Protein AF-A0A7C1Q0C9-F1 (afdb_monomer)

Radius of gyration: 14.55 Å; Cα contacts (8 Å, |Δi|>4): 118; chains: 1; bounding box: 31×20×50 Å

Solvent-accessible surface area (backbone atoms only — not comparable to full-atom values): 6198 Å² total; per-residue (Å²): 120,44,74,56,59,51,88,40,61,59,34,58,67,75,54,81,27,84,92,30,66,67,85,43,41,59,70,65,79,71,64,80,93,56,82,70,55,69,76,67,56,54,75,66,78,58,39,45,29,27,39,72,55,96,90,36,81,77,45,81,46,75,83,33,39,48,72,61,34,64,71,47,95,63,99,27,64,65,51,48,46,52,52,50,14,55,53,50,39,60,39,68,38,93,85,22,65,64,73,76,113

Secondary stru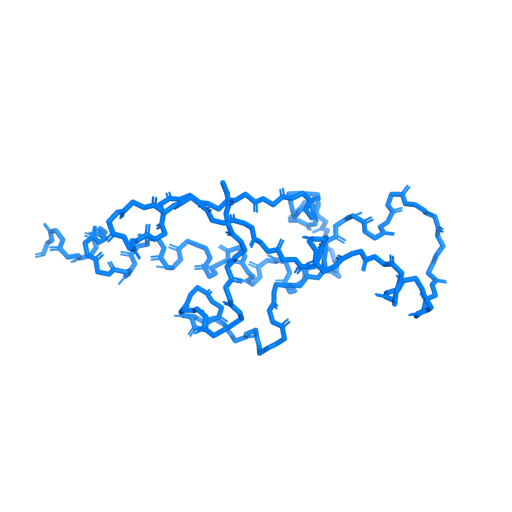cture (DSSP, 8-state):
-EEPPTTSGGGTSSS--TT-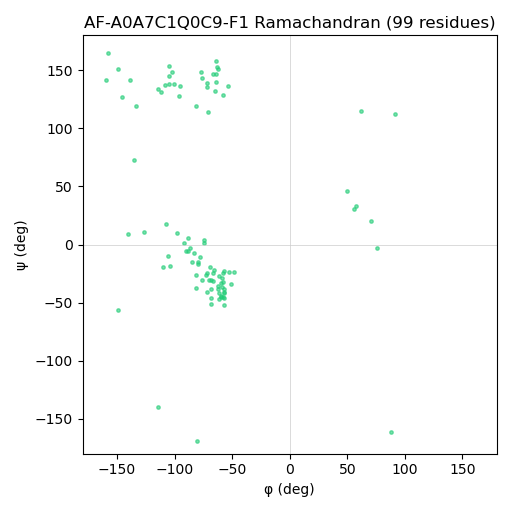SPP-GGGTTT----HHHHTTS-TTTTS-EEEEETTEEEEEE--S-HHHHHT-SSS-HHHHHHHHHHHHHHHHSTTSSGGG-

Structure (mmCIF, N/CA/C/O backbone):
data_AF-A0A7C1Q0C9-F1
#
_entry.id   AF-A0A7C1Q0C9-F1
#
loop_
_atom_site.group_PDB
_atom_site.id
_atom_site.type_symbol
_atom_site.label_atom_id
_atom_site.label_alt_id
_atom_site.label_comp_id
_atom_site.label_asym_id
_atom_site.label_entity_id
_atom_site.label_seq_id
_atom_site.pdbx_PDB_ins_code
_atom_site.Cartn_x
_atom_site.Cartn_y
_atom_site.Cartn_z
_atom_site.occupancy
_atom_site.B_iso_or_equiv
_atom_site.auth_seq_id
_atom_site.auth_comp_id
_atom_site.auth_asym_id
_atom_site.auth_atom_id
_atom_site.pdbx_PDB_model_num
ATOM 1 N N . PHE A 1 1 ? -11.784 -11.231 2.042 1.00 84.25 1 PHE A N 1
ATOM 2 C CA . PHE A 1 1 ? -10.947 -10.097 1.616 1.00 84.25 1 PHE A CA 1
ATOM 3 C C . PHE A 1 1 ? -11.853 -8.988 1.105 1.00 84.25 1 PHE A C 1
ATOM 5 O O . PHE A 1 1 ? -12.880 -9.305 0.511 1.00 84.25 1 PHE A O 1
ATOM 12 N N . ALA A 1 2 ? -11.542 -7.725 1.401 1.00 91.62 2 ALA A N 1
ATOM 13 C CA . ALA A 1 2 ? -12.300 -6.561 0.930 1.00 91.62 2 ALA A CA 1
ATOM 14 C C . ALA A 1 2 ? -11.337 -5.440 0.507 1.00 91.62 2 ALA A C 1
ATOM 16 O O . ALA A 1 2 ? -10.339 -5.254 1.204 1.00 91.62 2 ALA A O 1
ATOM 17 N N . PRO A 1 3 ? -11.611 -4.690 -0.578 1.00 92.38 3 PRO A N 1
ATOM 18 C CA . PRO A 1 3 ? -10.739 -3.607 -1.027 1.00 92.38 3 PRO A CA 1
ATOM 19 C C . PRO A 1 3 ? -10.443 -2.593 0.082 1.00 92.38 3 PRO A C 1
ATOM 21 O O . PRO A 1 3 ? -11.347 -2.185 0.812 1.00 92.38 3 PRO A O 1
ATOM 24 N N . ILE A 1 4 ? -9.183 -2.178 0.197 1.00 95.00 4 ILE A N 1
ATOM 25 C CA . ILE A 1 4 ? -8.766 -1.095 1.089 1.00 95.00 4 ILE A CA 1
ATOM 26 C C . ILE A 1 4 ? -9.052 0.231 0.365 1.00 95.00 4 ILE A C 1
ATOM 28 O O . ILE A 1 4 ? -8.495 0.442 -0.714 1.00 95.00 4 ILE A O 1
ATOM 32 N N . PRO A 1 5 ? -9.910 1.116 0.905 1.00 93.38 5 PRO A N 1
ATOM 33 C CA . PRO A 1 5 ? -10.244 2.377 0.244 1.00 93.38 5 PRO A CA 1
ATOM 34 C C . PRO A 1 5 ? -9.023 3.303 0.177 1.00 93.38 5 PRO A C 1
ATOM 36 O O . PRO A 1 5 ? -8.225 3.315 1.109 1.00 93.38 5 PRO A O 1
ATOM 39 N N . ASN A 1 6 ? -8.899 4.115 -0.879 1.00 91.88 6 ASN A N 1
ATOM 40 C CA . ASN A 1 6 ? -7.769 5.046 -1.046 1.00 91.88 6 ASN A CA 1
ATOM 41 C C . ASN A 1 6 ? -7.648 6.048 0.114 1.00 91.88 6 ASN A C 1
ATOM 43 O O . ASN A 1 6 ? -6.551 6.429 0.479 1.00 91.88 6 ASN A O 1
ATOM 47 N N . SER A 1 7 ? -8.760 6.390 0.770 1.00 94.25 7 SER A N 1
ATOM 48 C CA . SER A 1 7 ? -8.772 7.245 1.963 1.00 94.25 7 SER A CA 1
ATOM 49 C C . SER A 1 7 ? -8.278 6.556 3.244 1.00 94.25 7 SER A C 1
ATOM 51 O O . SER A 1 7 ? -8.361 7.132 4.327 1.00 94.25 7 SER A O 1
ATOM 53 N N . HIS A 1 8 ? -7.870 5.286 3.186 1.00 95.19 8 HIS A N 1
ATOM 54 C CA . HIS A 1 8 ? -7.428 4.550 4.364 1.00 95.19 8 HIS A CA 1
ATOM 55 C C . HIS A 1 8 ? -6.057 5.062 4.851 1.00 95.19 8 HIS A C 1
ATOM 57 O O . HIS A 1 8 ? -5.158 5.223 4.025 1.00 95.19 8 HIS A O 1
ATOM 63 N N . PRO A 1 9 ? -5.821 5.204 6.175 1.00 95.69 9 PRO A N 1
ATOM 64 C CA . PRO A 1 9 ? -4.564 5.751 6.705 1.00 95.69 9 PRO A CA 1
ATOM 65 C C . PRO A 1 9 ? -3.289 5.014 6.269 1.00 95.69 9 PRO A C 1
ATOM 67 O O . PRO A 1 9 ? -2.216 5.601 6.260 1.00 95.69 9 PRO A O 1
ATOM 70 N N . LEU A 1 10 ? -3.394 3.741 5.870 1.00 96.31 10 LEU A N 1
ATOM 71 C CA . LEU A 1 10 ? -2.293 2.974 5.264 1.00 96.31 10 LEU A CA 1
ATOM 72 C C . LEU A 1 10 ? -1.620 3.715 4.094 1.00 96.31 10 LEU A C 1
ATOM 74 O O . LEU A 1 10 ? -0.420 3.571 3.891 1.00 96.31 10 LEU A O 1
ATOM 78 N N . TYR A 1 11 ? -2.375 4.491 3.318 1.00 97.00 11 TYR A N 1
ATOM 79 C CA . TYR A 1 11 ? -1.870 5.203 2.143 1.00 97.00 11 TYR A CA 1
ATOM 80 C C . TYR A 1 11 ? -1.279 6.583 2.465 1.00 97.00 11 TYR A C 1
ATOM 82 O O . TYR A 1 11 ? -0.744 7.211 1.563 1.00 97.00 11 TYR A O 1
ATOM 90 N N . HIS A 1 12 ? -1.330 7.018 3.731 1.00 96.50 12 HIS A N 1
ATOM 91 C CA . HIS A 1 12 ? -0.971 8.380 4.157 1.00 96.50 12 HIS A CA 1
ATOM 92 C C . HIS A 1 12 ? -0.199 8.430 5.491 1.00 96.50 12 HIS A C 1
ATOM 94 O O . HIS A 1 12 ? -0.022 9.489 6.083 1.00 96.50 12 HIS A O 1
ATOM 100 N N . CYS A 1 13 ? 0.231 7.286 6.035 1.00 95.38 13 CYS A N 1
ATOM 101 C CA . CYS A 1 13 ? 0.854 7.237 7.363 1.00 95.38 13 CYS A CA 1
ATOM 102 C C . CYS A 1 13 ? 2.331 7.661 7.384 1.00 95.38 13 CYS A C 1
ATOM 104 O O . CYS A 1 13 ? 2.872 7.892 8.463 1.00 95.38 13 CYS A O 1
ATOM 106 N N . PHE A 1 14 ? 3.001 7.701 6.227 1.00 97.38 14 PHE A N 1
ATOM 107 C CA . PHE A 1 14 ? 4.396 8.141 6.114 1.00 97.38 14 PHE A CA 1
ATOM 108 C C . PHE A 1 14 ? 4.678 8.794 4.756 1.00 97.38 14 PHE A C 1
ATOM 110 O O . PHE A 1 14 ? 5.100 9.944 4.705 1.00 97.38 14 PHE A O 1
ATOM 117 N N . PHE A 1 15 ? 4.407 8.080 3.663 1.00 98.12 15 PHE A N 1
ATOM 118 C CA . PHE A 1 15 ? 4.305 8.639 2.314 1.00 98.12 15 PHE A CA 1
ATOM 119 C C . PHE A 1 15 ? 2.838 8.731 1.890 1.00 98.12 15 PHE A C 1
ATOM 121 O O . PHE A 1 15 ? 2.027 7.921 2.344 1.00 98.12 15 PHE A O 1
ATOM 128 N N . ASP A 1 16 ? 2.531 9.662 0.987 1.00 97.25 16 ASP A N 1
ATOM 129 C CA . ASP A 1 16 ? 1.186 9.866 0.445 1.00 97.25 16 ASP A CA 1
ATOM 130 C C . ASP A 1 16 ? 0.967 9.140 -0.886 1.00 97.25 16 ASP A C 1
ATOM 132 O O . ASP A 1 16 ? 1.812 9.161 -1.785 1.00 97.25 16 ASP A O 1
ATOM 136 N N . PHE A 1 17 ? -0.203 8.512 -0.998 1.00 95.56 17 PHE A N 1
ATOM 137 C CA . PHE A 1 17 ? -0.682 7.790 -2.171 1.00 95.56 17 PHE A CA 1
ATOM 138 C C . PHE A 1 17 ? -2.153 8.145 -2.447 1.00 95.56 17 PHE A C 1
ATOM 140 O O . PHE A 1 17 ? -3.048 7.327 -2.232 1.00 95.56 17 PHE A O 1
ATOM 147 N N . ASP A 1 18 ? -2.403 9.363 -2.937 1.00 90.44 18 ASP A N 1
ATOM 148 C CA . ASP A 1 18 ? -3.756 9.910 -3.162 1.00 90.44 18 ASP A CA 1
ATOM 149 C C . ASP A 1 18 ? -4.622 9.035 -4.088 1.00 90.44 18 ASP A C 1
ATOM 151 O O . ASP A 1 18 ? -5.813 8.811 -3.850 1.00 90.44 18 ASP A O 1
ATOM 155 N N . ASP A 1 19 ? -3.996 8.461 -5.117 1.00 88.25 19 ASP A N 1
ATOM 156 C CA . ASP A 1 19 ? -4.649 7.580 -6.089 1.00 88.25 19 ASP A CA 1
ATOM 157 C C . ASP A 1 19 ? -4.643 6.099 -5.668 1.00 88.25 19 ASP A C 1
ATOM 159 O O . ASP A 1 19 ? -5.121 5.226 -6.401 1.00 88.25 19 ASP A O 1
ATOM 163 N N . GLY A 1 20 ? -4.171 5.805 -4.453 1.00 90.44 20 GLY A N 1
ATOM 164 C CA . GLY A 1 20 ? -4.050 4.460 -3.909 1.00 90.44 20 GLY A CA 1
ATOM 165 C C . GLY A 1 20 ? -2.719 3.774 -4.256 1.00 90.44 20 GLY A C 1
ATOM 166 O O . GLY A 1 20 ? -1.722 4.423 -4.573 1.00 90.44 20 GLY A O 1
ATOM 167 N N . PRO A 1 21 ? -2.656 2.439 -4.142 1.00 93.62 21 PRO A N 1
ATOM 168 C CA . PRO A 1 21 ? -1.403 1.695 -4.210 1.00 93.62 21 PRO A CA 1
ATOM 169 C C . PRO A 1 21 ? -0.733 1.823 -5.594 1.00 93.62 21 PRO A C 1
ATOM 171 O O . PRO A 1 21 ? -1.420 1.725 -6.614 1.00 93.62 21 PRO A O 1
ATOM 174 N N . PRO A 1 22 ? 0.604 1.965 -5.668 1.00 92.81 22 PRO A N 1
ATOM 175 C CA . PRO A 1 22 ? 1.308 2.046 -6.944 1.00 92.81 22 PRO A CA 1
ATOM 176 C C . PRO A 1 22 ? 1.152 0.743 -7.735 1.00 92.81 22 PRO A C 1
ATOM 178 O O . PRO A 1 22 ? 1.018 -0.334 -7.169 1.00 92.81 22 PRO A O 1
ATOM 181 N N . ASN A 1 23 ? 1.227 0.792 -9.060 1.00 90.12 23 ASN A N 1
ATOM 182 C CA . ASN A 1 23 ? 1.304 -0.441 -9.849 1.00 90.12 23 ASN A CA 1
ATOM 183 C C . ASN A 1 23 ? 2.600 -1.197 -9.536 1.00 90.12 23 ASN A C 1
ATOM 185 O O . ASN A 1 23 ? 3.616 -0.565 -9.269 1.00 90.12 23 ASN A O 1
ATOM 189 N N . GLY A 1 24 ? 2.603 -2.523 -9.569 1.00 89.94 24 GLY A N 1
ATOM 190 C CA . GLY A 1 24 ? 3.808 -3.322 -9.362 1.00 89.94 24 GLY A CA 1
ATOM 191 C C . GLY A 1 24 ? 4.222 -4.111 -10.607 1.00 89.94 24 GLY A C 1
ATOM 192 O O . GLY A 1 24 ? 4.212 -3.597 -11.729 1.00 89.94 24 GLY A O 1
ATOM 193 N N . ALA A 1 25 ? 4.669 -5.352 -10.415 1.00 87.81 25 ALA A N 1
ATOM 194 C CA . ALA A 1 25 ? 5.156 -6.207 -11.499 1.00 87.81 25 ALA A CA 1
ATOM 195 C C . ALA A 1 25 ? 4.030 -6.850 -12.332 1.00 87.81 25 ALA A C 1
ATOM 197 O O . ALA A 1 25 ? 4.297 -7.364 -13.418 1.00 87.81 25 ALA A O 1
ATOM 198 N N . GLU A 1 26 ? 2.775 -6.770 -11.884 1.00 82.38 26 GLU A N 1
ATOM 199 C CA . GLU A 1 26 ? 1.590 -7.260 -12.598 1.00 82.38 26 GLU A CA 1
ATOM 200 C C . GLU A 1 26 ? 1.425 -6.625 -13.985 1.00 82.38 26 GLU A C 1
ATOM 202 O O . GLU A 1 26 ? 0.866 -7.244 -14.889 1.00 82.38 26 GLU A O 1
ATOM 207 N N . ILE A 1 27 ? 1.977 -5.425 -14.191 1.00 75.31 27 ILE A N 1
ATOM 208 C CA . ILE A 1 27 ? 1.967 -4.753 -15.497 1.00 75.31 27 ILE A CA 1
ATOM 209 C C . ILE A 1 27 ? 2.996 -5.363 -16.466 1.00 75.31 27 ILE A C 1
ATOM 211 O O . ILE A 1 27 ? 2.774 -5.380 -17.676 1.00 75.31 27 ILE A O 1
ATOM 215 N N . GLY A 1 28 ? 4.112 -5.896 -15.956 1.00 60.97 28 GLY A N 1
ATOM 216 C CA . GLY A 1 28 ? 5.216 -6.423 -16.767 1.00 60.97 28 GLY A CA 1
ATOM 217 C C . GLY A 1 28 ? 5.007 -7.850 -17.286 1.00 60.97 28 GLY A C 1
ATOM 218 O O . GLY A 1 28 ? 5.538 -8.196 -18.339 1.00 60.97 28 GLY A O 1
ATO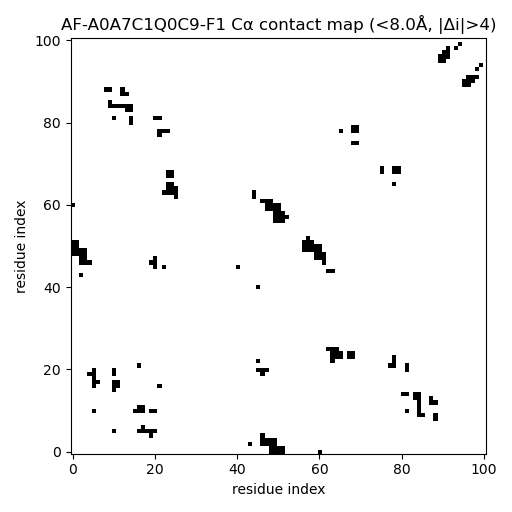M 219 N N . ILE A 1 29 ? 4.204 -8.668 -16.595 1.00 54.91 29 ILE A N 1
ATOM 220 C CA . ILE A 1 29 ? 3.998 -10.096 -16.917 1.00 54.91 29 ILE A CA 1
ATOM 221 C C . ILE A 1 29 ? 3.222 -10.297 -18.237 1.00 54.91 29 ILE A C 1
ATOM 223 O O . ILE A 1 29 ? 3.330 -11.347 -18.864 1.00 54.91 29 ILE A O 1
ATOM 227 N N . PHE A 1 30 ? 2.500 -9.281 -18.723 1.00 51.31 30 PHE A N 1
ATOM 228 C CA . PHE A 1 30 ? 1.638 -9.388 -19.910 1.00 51.31 30 PHE A CA 1
ATOM 229 C C . PHE A 1 30 ? 2.154 -8.693 -21.175 1.00 51.31 30 PHE A C 1
ATOM 231 O O . PHE A 1 30 ? 1.355 -8.473 -22.087 1.00 51.31 30 PHE A O 1
ATOM 238 N N . GLY A 1 31 ? 3.446 -8.354 -21.251 1.00 41.12 31 GLY A N 1
ATOM 239 C CA . GLY A 1 31 ? 4.100 -7.884 -22.479 1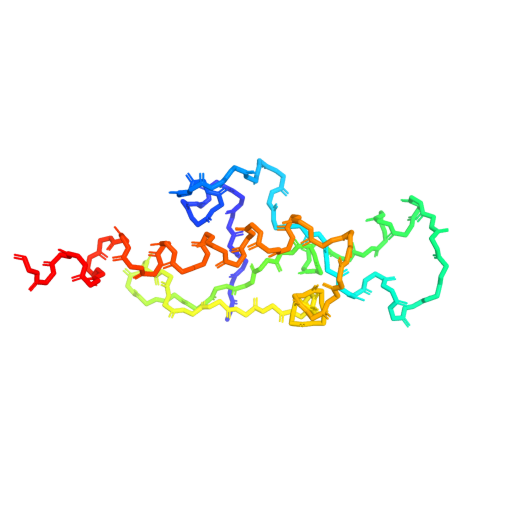.00 41.12 31 GLY A CA 1
ATOM 240 C C . GLY A 1 31 ? 3.536 -6.575 -23.064 1.00 41.12 31 GLY A C 1
ATOM 241 O O . GLY A 1 31 ? 2.417 -6.506 -23.577 1.00 41.12 31 GLY A O 1
ATOM 242 N N . GLY A 1 32 ? 4.358 -5.530 -23.066 1.00 43.59 32 GLY A N 1
ATOM 243 C CA . GLY A 1 32 ? 4.133 -4.332 -23.877 1.00 43.59 32 GLY A CA 1
ATOM 244 C C . GLY A 1 32 ? 3.337 -3.231 -23.178 1.00 43.59 32 GLY A C 1
ATOM 245 O O . GLY A 1 32 ? 2.137 -3.354 -22.923 1.00 43.59 32 GLY A O 1
ATOM 246 N N . GLY A 1 33 ? 4.039 -2.129 -22.911 1.00 51.47 33 GLY A N 1
ATOM 247 C CA . GLY A 1 33 ? 3.464 -0.884 -22.432 1.00 51.47 33 GLY A CA 1
ATOM 248 C C . GLY A 1 33 ? 2.531 -0.257 -23.462 1.00 51.47 33 GLY A C 1
ATOM 249 O O . GLY A 1 33 ? 2.881 -0.134 -24.627 1.00 51.47 33 GLY A O 1
ATOM 250 N N . THR A 1 34 ? 1.345 0.137 -23.010 1.00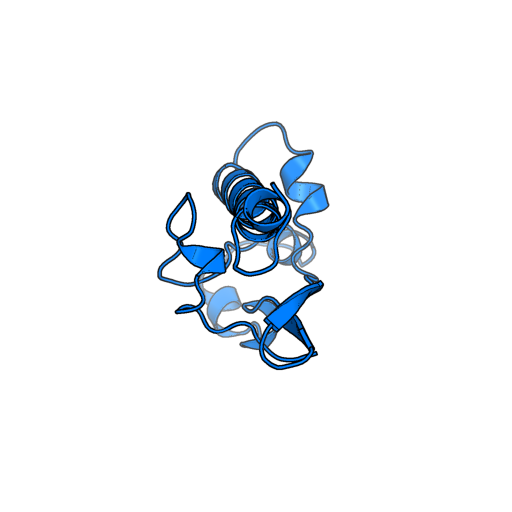 50.34 34 THR A N 1
ATOM 251 C CA . THR A 1 34 ? 0.563 1.265 -23.533 1.00 50.34 34 THR A CA 1
ATOM 252 C C . THR A 1 34 ? -0.436 1.690 -22.449 1.00 50.34 34 THR A C 1
ATOM 254 O O . THR A 1 34 ? -1.033 0.835 -21.790 1.00 50.34 34 THR A O 1
ATOM 257 N N . ASP A 1 35 ? -0.664 3.001 -22.311 1.00 52.59 35 ASP A N 1
ATOM 258 C CA . ASP A 1 35 ? -1.688 3.645 -21.456 1.00 52.59 35 ASP A CA 1
ATOM 259 C C . ASP A 1 35 ? -3.097 3.037 -21.598 1.00 52.59 35 ASP A C 1
ATOM 261 O O . ASP A 1 35 ? -3.938 3.104 -20.701 1.00 52.59 35 ASP A O 1
ATOM 265 N N . PHE A 1 36 ? -3.380 2.402 -22.736 1.00 46.25 36 PHE A N 1
ATOM 266 C CA . PHE A 1 36 ? -4.684 1.820 -23.036 1.00 46.25 36 PHE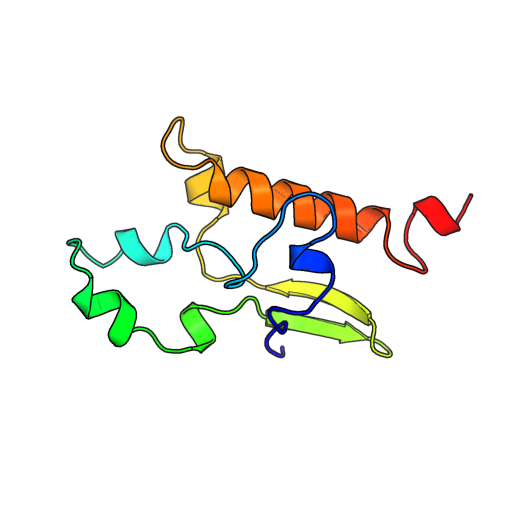 A CA 1
ATOM 267 C C . PHE A 1 36 ? -5.012 0.594 -22.164 1.00 46.25 36 PHE A C 1
ATOM 269 O O . PHE A 1 36 ? -6.175 0.368 -21.829 1.00 46.25 36 PHE A O 1
ATOM 276 N N . LYS A 1 37 ? -3.999 -0.177 -21.735 1.00 52.56 37 LYS A N 1
ATOM 277 C CA . LYS A 1 37 ? -4.180 -1.360 -20.871 1.00 52.56 37 LYS A CA 1
ATOM 278 C C . LYS A 1 37 ? -4.528 -0.982 -19.431 1.00 52.56 37 LYS A C 1
ATOM 280 O O . LYS A 1 37 ? -5.252 -1.735 -18.779 1.00 52.56 37 LYS A O 1
ATOM 285 N N . GLN A 1 38 ? -4.121 0.205 -18.968 1.00 52.75 38 GLN A N 1
ATOM 286 C CA . GLN A 1 38 ? -4.516 0.696 -17.647 1.00 52.75 38 GLN A CA 1
ATOM 287 C C . GLN A 1 38 ? -6.054 0.858 -17.553 1.00 52.75 38 GLN A C 1
ATOM 289 O O . GLN A 1 38 ? -6.671 0.663 -16.510 1.00 52.75 38 GLN A O 1
ATOM 294 N N . ARG A 1 39 ? -6.726 1.101 -18.681 1.00 50.12 39 ARG A N 1
ATOM 295 C CA . ARG A 1 39 ? -8.192 1.222 -18.739 1.00 50.12 39 ARG A CA 1
ATOM 296 C C . ARG A 1 39 ? -8.929 -0.127 -18.742 1.00 50.12 39 ARG A C 1
ATOM 298 O O . ARG A 1 39 ? -10.134 -0.143 -18.515 1.00 50.12 39 ARG A O 1
ATOM 305 N N . LEU A 1 40 ? -8.227 -1.236 -19.006 1.00 51.09 40 LEU A N 1
ATOM 306 C CA . LEU A 1 40 ? -8.786 -2.590 -19.166 1.00 51.09 40 LEU A CA 1
ATOM 307 C C . LEU A 1 40 ? -8.547 -3.504 -17.960 1.00 51.09 40 LEU A C 1
ATOM 309 O O . LEU A 1 40 ? -9.238 -4.513 -17.819 1.00 51.09 40 LEU A O 1
ATOM 313 N N . MET A 1 41 ? -7.589 -3.181 -17.089 1.00 53.47 41 MET A N 1
ATOM 314 C CA . MET A 1 41 ? -7.425 -3.936 -15.849 1.00 53.47 41 MET A CA 1
ATOM 315 C C . MET A 1 41 ? -8.579 -3.621 -14.891 1.00 53.47 41 MET A C 1
ATOM 317 O O . MET A 1 41 ? -9.005 -2.477 -14.743 1.00 53.47 41 MET A O 1
ATOM 321 N N . SER A 1 42 ? -9.143 -4.656 -14.270 1.00 50.91 42 SER A N 1
ATOM 322 C CA . SER A 1 42 ? -10.270 -4.479 -13.357 1.00 50.91 42 SER A CA 1
ATOM 323 C C . SER A 1 42 ? -9.864 -3.621 -12.153 1.00 50.91 42 SER A C 1
ATOM 325 O O . SER A 1 42 ? -8.723 -3.674 -11.698 1.00 50.91 42 SER A O 1
ATOM 327 N N . LYS A 1 43 ? -10.818 -2.887 -11.566 1.00 54.50 43 LYS A N 1
ATOM 328 C CA . LYS A 1 43 ? -10.609 -2.123 -10.320 1.00 54.50 43 LYS A CA 1
ATOM 329 C C . LYS A 1 43 ? -10.026 -2.977 -9.177 1.00 54.50 43 LYS A C 1
ATOM 331 O O . LYS A 1 43 ? -9.386 -2.427 -8.291 1.00 54.50 43 LYS A O 1
ATOM 336 N N . ARG A 1 44 ? -10.206 -4.309 -9.209 1.00 51.12 44 ARG A N 1
ATOM 337 C CA . ARG A 1 44 ? -9.568 -5.241 -8.261 1.00 51.12 44 ARG A CA 1
ATOM 338 C C . ARG A 1 44 ? -8.054 -5.345 -8.445 1.00 51.12 44 ARG A C 1
ATOM 340 O O . ARG A 1 44 ? -7.363 -5.367 -7.445 1.00 51.12 44 ARG A O 1
ATOM 347 N N . ILE A 1 45 ? -7.548 -5.329 -9.679 1.00 58.09 45 ILE A N 1
ATOM 348 C CA . ILE A 1 45 ? -6.097 -5.363 -9.967 1.00 58.09 45 ILE A CA 1
ATOM 349 C C . ILE A 1 45 ? -5.415 -4.065 -9.476 1.00 58.09 45 ILE A C 1
ATOM 351 O O . ILE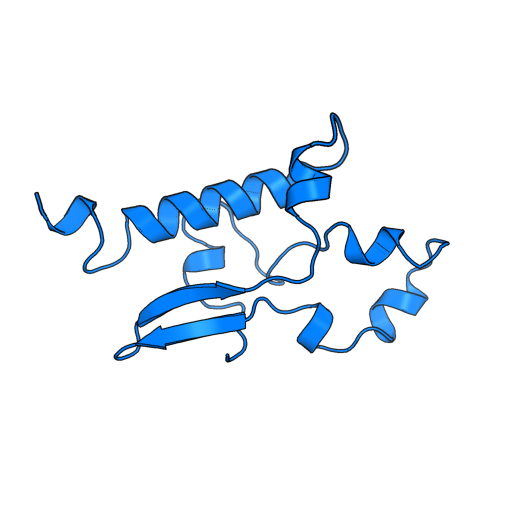 A 1 45 ? -4.227 -4.026 -9.148 1.00 58.09 45 ILE A O 1
ATOM 355 N N . TYR A 1 46 ? -6.190 -2.982 -9.369 1.00 67.31 46 TYR A N 1
ATOM 356 C CA . TYR A 1 46 ? -5.723 -1.703 -8.834 1.00 67.31 46 TYR A CA 1
ATOM 357 C C . TYR A 1 46 ? -5.779 -1.582 -7.318 1.00 67.31 46 TYR A C 1
ATOM 359 O O . TYR A 1 46 ? -5.163 -0.669 -6.783 1.00 67.31 46 TYR A O 1
ATOM 367 N N . ALA A 1 47 ? -6.494 -2.457 -6.616 1.00 83.44 47 ALA A N 1
ATOM 368 C CA . ALA A 1 47 ? -6.703 -2.311 -5.184 1.00 83.44 47 ALA A CA 1
ATOM 369 C C . ALA A 1 47 ? -5.848 -3.303 -4.394 1.00 83.44 47 ALA A C 1
ATOM 371 O O . ALA A 1 47 ? -5.677 -4.452 -4.786 1.00 83.44 47 ALA A O 1
ATOM 372 N N . LEU A 1 48 ? -5.377 -2.882 -3.221 1.00 93.44 48 LEU A N 1
ATOM 373 C CA . LEU A 1 48 ? -5.010 -3.834 -2.178 1.00 93.44 48 LEU A CA 1
ATOM 374 C C . LEU A 1 48 ? -6.284 -4.363 -1.528 1.00 93.44 48 LEU A C 1
ATOM 376 O O . LEU A 1 48 ? -7.238 -3.609 -1.315 1.00 93.44 48 LEU A O 1
ATOM 380 N N . GLU A 1 49 ? -6.288 -5.639 -1.158 1.00 94.38 49 GLU A N 1
ATOM 381 C CA . GLU A 1 49 ? -7.374 -6.208 -0.369 1.00 94.38 49 GLU A CA 1
ATOM 382 C C . GLU A 1 49 ? -6.938 -6.404 1.085 1.00 94.38 49 GLU A C 1
ATOM 384 O O . GLU A 1 49 ? -5.834 -6.848 1.386 1.00 94.38 49 GLU A O 1
ATOM 389 N N . GLY A 1 50 ? -7.828 -6.070 2.011 1.00 95.38 50 GLY A N 1
ATOM 390 C CA . GLY A 1 50 ? -7.634 -6.225 3.442 1.00 95.38 50 GLY A CA 1
ATOM 391 C C . GLY A 1 50 ? -8.372 -7.431 4.011 1.00 95.38 50 GLY A C 1
ATOM 392 O O . GLY A 1 50 ? -9.471 -7.798 3.570 1.00 95.38 50 GLY A O 1
ATOM 393 N N . VAL A 1 51 ? -7.788 -8.016 5.053 1.00 95.69 51 VAL A N 1
ATOM 394 C CA . VAL A 1 51 ? -8.510 -8.818 6.046 1.00 95.69 51 VAL A CA 1
ATOM 395 C C . VAL A 1 51 ? -8.832 -7.910 7.223 1.00 95.69 51 VAL A C 1
ATOM 397 O O . VAL A 1 51 ? -7.941 -7.260 7.770 1.00 95.69 51 VAL A O 1
ATOM 400 N N . TRP A 1 52 ? -10.103 -7.876 7.616 1.00 93.81 52 TRP A N 1
ATOM 401 C CA . TRP A 1 52 ? -10.612 -6.976 8.646 1.00 93.81 52 TRP A CA 1
ATOM 402 C C . TRP A 1 52 ? -11.078 -7.763 9.867 1.00 93.81 52 TRP A C 1
ATOM 404 O O . TRP A 1 52 ? -11.803 -8.747 9.734 1.00 93.81 52 TRP A O 1
ATOM 414 N N . TYR A 1 53 ? -10.696 -7.313 11.059 1.00 91.94 53 TYR A N 1
ATOM 415 C CA . TYR A 1 53 ? -11.156 -7.874 12.327 1.00 91.94 53 TYR A CA 1
ATOM 416 C C . TYR A 1 53 ? -11.560 -6.748 13.273 1.00 91.94 53 TYR A C 1
ATOM 418 O O . TYR A 1 53 ? -10.739 -5.894 13.608 1.00 91.94 53 TYR A O 1
ATOM 426 N N . LYS A 1 54 ? -12.836 -6.738 13.686 1.00 91.12 54 LYS A N 1
ATOM 427 C CA . LYS A 1 54 ? -13.439 -5.670 14.507 1.00 91.12 54 LYS A CA 1
ATOM 428 C C . LYS A 1 54 ? -13.157 -4.263 13.949 1.00 91.12 54 LYS A C 1
ATOM 430 O O . LYS A 1 54 ? -12.710 -3.382 14.670 1.00 91.12 54 LYS A O 1
ATOM 435 N N . GLY A 1 55 ? -13.340 -4.086 12.639 1.00 88.69 55 GLY A N 1
ATOM 436 C CA . GLY A 1 55 ? -13.092 -2.813 11.949 1.00 88.69 55 GLY A CA 1
ATOM 437 C C . GLY A 1 55 ? -11.616 -2.474 11.702 1.00 88.69 55 GLY A C 1
ATOM 438 O O . GLY A 1 55 ? -11.335 -1.485 11.038 1.00 88.69 55 GLY A O 1
ATOM 439 N N . ARG A 1 56 ? -10.664 -3.294 12.169 1.00 90.06 56 ARG A N 1
ATOM 440 C CA . ARG A 1 56 ? -9.226 -3.047 11.985 1.00 90.06 56 ARG A CA 1
ATOM 441 C C . ARG A 1 56 ? -8.648 -3.875 10.846 1.00 90.06 56 ARG A C 1
A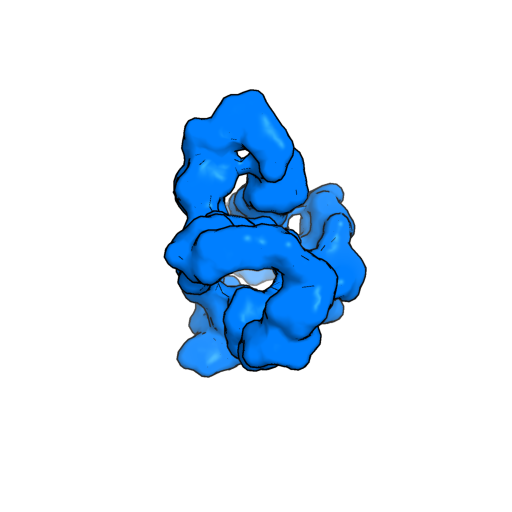TOM 443 O O . ARG A 1 56 ? -8.914 -5.074 10.763 1.00 90.06 56 ARG A O 1
ATOM 450 N N . LEU A 1 57 ? -7.786 -3.267 10.036 1.00 94.31 57 LEU A N 1
ATOM 451 C CA . LEU A 1 57 ? -7.013 -3.962 9.008 1.00 94.31 57 LEU A CA 1
ATOM 452 C C . LEU A 1 57 ? -5.939 -4.840 9.668 1.00 94.31 57 LEU A C 1
ATOM 454 O O . LEU A 1 57 ? -5.042 -4.319 10.323 1.00 94.31 57 LEU A O 1
ATOM 458 N N . VAL A 1 58 ? -6.020 -6.164 9.550 1.00 93.44 58 VAL A N 1
ATOM 459 C CA . VAL A 1 58 ? -5.081 -7.099 10.211 1.00 93.44 58 VAL A CA 1
ATOM 460 C C . VAL A 1 58 ? -4.142 -7.819 9.253 1.00 93.44 58 VAL A C 1
ATOM 462 O O . VAL A 1 58 ? -3.099 -8.292 9.691 1.00 93.44 58 VAL A O 1
ATOM 465 N N . ALA A 1 59 ? -4.476 -7.873 7.967 1.00 94.62 59 ALA A N 1
ATOM 466 C CA . ALA A 1 59 ? -3.581 -8.359 6.926 1.00 94.62 59 ALA A CA 1
ATOM 467 C C . ALA A 1 59 ? -3.871 -7.645 5.607 1.00 94.62 59 ALA A C 1
ATOM 469 O O . ALA A 1 59 ? -5.012 -7.252 5.351 1.00 94.62 59 ALA A O 1
ATOM 470 N N . ILE A 1 60 ? -2.836 -7.515 4.782 1.00 95.50 60 ILE A N 1
ATOM 471 C CA . ILE A 1 60 ? -2.904 -6.976 3.425 1.00 95.50 60 ILE A CA 1
ATOM 472 C C . ILE A 1 60 ? -2.609 -8.126 2.466 1.00 95.50 60 ILE A C 1
ATOM 474 O O . ILE A 1 60 ? -1.629 -8.849 2.641 1.00 95.50 60 ILE A O 1
ATOM 478 N N . TYR A 1 61 ? -3.454 -8.282 1.459 1.00 93.19 61 TYR A N 1
ATOM 479 C CA . TYR A 1 61 ? -3.234 -9.140 0.308 1.00 93.19 61 TYR A CA 1
ATOM 480 C C . TYR A 1 61 ? -2.972 -8.268 -0.925 1.00 93.19 61 TYR A C 1
ATOM 482 O O . TYR A 1 61 ? -3.640 -7.251 -1.134 1.00 93.19 61 TYR A O 1
ATOM 490 N N . SER A 1 62 ? -1.987 -8.670 -1.727 1.00 91.06 62 SER A N 1
ATOM 491 C CA . SER A 1 62 ? -1.607 -8.007 -2.971 1.00 91.06 62 SER A CA 1
ATOM 492 C C . SER A 1 62 ? -1.137 -9.044 -3.981 1.00 91.06 62 SER A C 1
ATOM 494 O O . SER A 1 62 ? -0.221 -9.814 -3.697 1.00 91.06 62 SER A O 1
ATOM 496 N N . ASP A 1 63 ? -1.719 -9.020 -5.173 1.00 87.88 63 ASP A N 1
ATOM 497 C CA . ASP A 1 63 ? -1.255 -9.736 -6.362 1.00 87.88 63 ASP A CA 1
ATOM 498 C C . ASP A 1 63 ? -0.433 -8.830 -7.301 1.00 87.88 63 ASP A C 1
ATOM 500 O O . ASP A 1 63 ? -0.034 -9.243 -8.387 1.00 87.88 63 ASP A O 1
ATOM 504 N N . LYS A 1 64 ? -0.081 -7.619 -6.847 1.00 90.00 64 LYS A N 1
ATOM 505 C CA . LYS A 1 64 ? 0.678 -6.609 -7.607 1.00 90.00 64 LYS A CA 1
ATOM 506 C C . LYS A 1 64 ? 2.176 -6.931 -7.738 1.00 90.00 64 LYS A C 1
ATOM 508 O O . LYS A 1 64 ? 2.977 -6.135 -8.204 1.00 90.00 64 LYS A O 1
ATOM 513 N N . GLY A 1 65 ? 2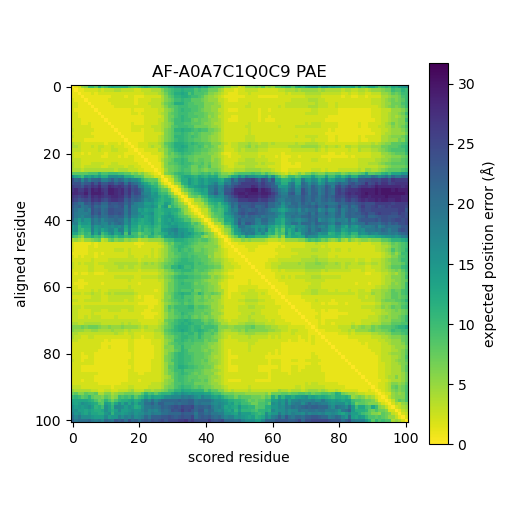.639 -8.079 -7.247 1.00 91.31 65 GLY A N 1
ATOM 514 C CA . GLY A 1 65 ? 4.043 -8.482 -7.393 1.00 91.31 65 GLY A CA 1
ATOM 515 C C . GLY A 1 65 ? 5.069 -7.487 -6.821 1.00 91.31 65 GLY A C 1
ATOM 516 O O . GLY A 1 65 ? 6.169 -7.370 -7.360 1.00 91.31 65 GLY A O 1
ATOM 517 N N . TYR A 1 66 ? 4.746 -6.767 -5.739 1.00 93.00 66 TYR A N 1
ATOM 518 C CA . TYR A 1 66 ? 5.674 -5.796 -5.139 1.00 93.00 66 TYR A CA 1
ATOM 519 C C . TYR A 1 66 ? 7.000 -6.400 -4.706 1.00 93.00 66 TYR A C 1
ATOM 521 O O . TYR A 1 66 ? 8.020 -5.736 -4.818 1.00 93.00 66 TYR A O 1
ATOM 529 N N . ILE A 1 67 ? 7.009 -7.664 -4.284 1.00 92.56 67 ILE A N 1
ATOM 530 C CA . ILE A 1 67 ? 8.245 -8.353 -3.912 1.00 92.56 67 ILE A CA 1
ATOM 531 C C . ILE A 1 67 ? 9.251 -8.417 -5.071 1.00 92.56 67 ILE A C 1
ATOM 533 O O . ILE A 1 67 ? 10.451 -8.309 -4.845 1.00 92.56 67 ILE A O 1
ATOM 537 N N . VAL A 1 68 ? 8.769 -8.517 -6.316 1.00 93.00 68 VAL A N 1
ATOM 538 C CA . VAL A 1 68 ? 9.624 -8.462 -7.508 1.00 93.00 68 VAL A CA 1
ATOM 539 C C . VAL A 1 68 ? 10.197 -7.056 -7.658 1.00 93.00 68 VAL A C 1
ATOM 541 O O . VAL A 1 68 ? 11.403 -6.907 -7.818 1.00 93.00 68 VAL A O 1
ATOM 544 N N . LYS A 1 69 ? 9.353 -6.023 -7.518 1.00 92.75 69 LYS A N 1
ATOM 545 C CA . LYS A 1 69 ? 9.772 -4.616 -7.581 1.00 92.75 69 LYS A CA 1
ATOM 546 C C . LYS A 1 69 ? 10.760 -4.235 -6.484 1.00 92.75 69 LYS A C 1
ATOM 548 O O . LYS A 1 69 ? 11.715 -3.521 -6.756 1.00 92.75 69 LYS A O 1
ATOM 553 N N . TRP A 1 70 ? 10.600 -4.742 -5.268 1.00 94.75 70 TRP A N 1
ATOM 554 C CA . TRP A 1 70 ? 11.537 -4.494 -4.168 1.00 94.75 70 TRP A CA 1
ATOM 555 C C . TRP A 1 70 ? 12.923 -5.099 -4.397 1.00 94.75 70 TRP A C 1
ATOM 557 O O . TRP A 1 70 ? 13.885 -4.624 -3.808 1.00 94.75 70 TRP A O 1
ATOM 567 N N . ASN A 1 71 ? 13.029 -6.112 -5.259 1.00 95.44 71 ASN A N 1
ATOM 568 C CA . ASN A 1 71 ? 14.299 -6.730 -5.631 1.00 95.44 71 ASN A CA 1
ATOM 569 C C . ASN A 1 71 ? 14.966 -6.067 -6.856 1.00 95.44 71 ASN A C 1
ATOM 571 O O . ASN A 1 71 ? 16.071 -6.444 -7.237 1.00 95.44 71 ASN A O 1
ATOM 575 N N . GLU A 1 72 ? 14.305 -5.109 -7.513 1.00 93.44 72 GLU A N 1
ATOM 576 C CA . GLU A 1 72 ? 14.896 -4.349 -8.619 1.00 93.44 72 GLU A CA 1
ATOM 577 C C . GLU A 1 72 ? 15.862 -3.270 -8.089 1.00 93.44 72 GLU A C 1
ATOM 579 O O . GLU A 1 72 ? 15.660 -2.693 -7.023 1.00 93.44 72 GLU A O 1
ATOM 584 N N . ASN A 1 73 ? 16.914 -2.959 -8.853 1.00 93.81 73 ASN A N 1
ATOM 585 C CA . ASN A 1 73 ? 17.915 -1.949 -8.468 1.00 93.81 73 ASN A CA 1
ATOM 586 C C . ASN A 1 73 ? 17.552 -0.517 -8.909 1.00 93.81 73 ASN A C 1
ATOM 588 O O . ASN A 1 73 ? 18.286 0.423 -8.610 1.00 93.81 73 ASN A O 1
ATOM 592 N N . SER A 1 74 ? 16.475 -0.337 -9.676 1.00 93.19 74 SER A N 1
ATOM 593 C CA . SER A 1 74 ? 16.041 0.965 -10.192 1.00 93.19 74 SER A CA 1
ATOM 594 C C . SER A 1 74 ? 14.554 0.953 -10.556 1.00 93.19 74 SER A C 1
ATOM 596 O O . SER A 1 74 ? 13.950 -0.109 -10.684 1.00 93.19 74 SER A O 1
ATOM 598 N N . ASN A 1 75 ? 13.963 2.141 -10.743 1.00 88.25 75 ASN A N 1
ATOM 599 C CA . ASN A 1 75 ? 12.565 2.336 -11.167 1.00 88.25 75 ASN A CA 1
ATOM 600 C C . ASN A 1 75 ? 11.508 1.659 -10.267 1.00 88.25 75 ASN A C 1
ATOM 602 O O . ASN A 1 75 ? 10.436 1.279 -10.738 1.00 88.25 75 ASN A O 1
ATOM 606 N N . ASN A 1 76 ? 11.800 1.534 -8.972 1.00 94.12 76 ASN A N 1
ATOM 607 C CA . ASN A 1 76 ? 10.960 0.850 -7.987 1.00 94.12 76 ASN A CA 1
ATOM 608 C C . ASN A 1 76 ? 10.626 1.700 -6.744 1.00 94.12 76 ASN A C 1
ATOM 610 O O . ASN A 1 76 ? 10.106 1.186 -5.749 1.00 94.12 76 ASN A O 1
ATOM 614 N N . GLU A 1 77 ? 10.933 2.999 -6.774 1.00 96.50 77 GLU A N 1
ATOM 615 C CA . GLU A 1 77 ? 10.779 3.889 -5.621 1.00 96.50 77 GLU A CA 1
ATOM 616 C C . GLU A 1 77 ? 9.342 3.925 -5.064 1.00 96.50 77 GLU A C 1
ATOM 618 O O . GLU A 1 77 ? 9.192 3.760 -3.850 1.00 96.50 77 GLU A O 1
ATOM 623 N N . PRO A 1 78 ? 8.266 4.054 -5.873 1.00 95.81 78 PRO A N 1
ATOM 624 C CA . PRO A 1 78 ? 6.903 4.024 -5.338 1.00 95.81 78 PRO A CA 1
ATOM 625 C C . PRO A 1 78 ? 6.587 2.718 -4.600 1.00 95.81 78 PRO A C 1
ATOM 627 O O . PRO A 1 78 ? 5.905 2.724 -3.576 1.00 95.81 78 PRO A O 1
ATOM 630 N N . GLN A 1 79 ? 7.110 1.590 -5.086 1.00 96.06 79 GLN A N 1
ATOM 631 C CA . GLN A 1 79 ? 6.885 0.279 -4.491 1.00 96.06 79 GLN A CA 1
ATOM 632 C C . GLN A 1 79 ? 7.651 0.149 -3.174 1.00 96.06 79 GLN A C 1
ATOM 634 O O . GLN A 1 79 ? 7.095 -0.347 -2.195 1.00 96.06 79 GLN A O 1
ATOM 639 N N . LEU A 1 80 ? 8.889 0.641 -3.101 1.00 97.81 80 LEU A N 1
ATOM 640 C CA . LEU A 1 80 ? 9.627 0.720 -1.837 1.00 97.81 80 LEU A CA 1
ATOM 641 C C . LEU A 1 80 ? 8.875 1.593 -0.816 1.00 97.81 80 LEU A C 1
ATOM 643 O O . LEU A 1 80 ? 8.682 1.176 0.325 1.00 97.81 80 LEU A O 1
ATOM 647 N N . LYS A 1 81 ? 8.362 2.755 -1.243 1.00 97.94 81 LYS A N 1
ATOM 648 C CA . LYS A 1 81 ? 7.583 3.680 -0.402 1.00 97.94 81 LYS A CA 1
ATOM 649 C C . LYS A 1 81 ? 6.311 3.049 0.167 1.00 97.94 81 LYS A C 1
ATOM 651 O O . LYS A 1 81 ? 6.067 3.165 1.366 1.00 97.94 81 LYS A O 1
ATOM 656 N N . ILE A 1 82 ? 5.522 2.329 -0.637 1.00 97.62 82 ILE A N 1
ATOM 657 C CA . ILE A 1 82 ? 4.319 1.660 -0.110 1.00 97.62 82 ILE A CA 1
ATOM 658 C C . ILE A 1 82 ? 4.686 0.533 0.872 1.00 97.62 82 ILE A C 1
ATOM 660 O O . ILE A 1 82 ? 3.977 0.319 1.854 1.00 97.62 82 ILE A O 1
ATOM 664 N N . GLY A 1 83 ? 5.833 -0.130 0.679 1.00 97.38 83 GLY A N 1
ATOM 665 C CA . GLY A 1 83 ? 6.390 -1.075 1.652 1.00 97.38 83 GLY A CA 1
ATOM 666 C C . GLY A 1 83 ? 6.719 -0.420 2.998 1.00 97.38 83 GLY A C 1
ATOM 667 O O . GLY A 1 83 ? 6.388 -0.976 4.046 1.00 97.38 83 GLY A O 1
ATOM 668 N N . VAL A 1 84 ? 7.287 0.791 2.985 1.00 98.12 84 VAL A N 1
ATOM 669 C CA . VAL A 1 84 ? 7.514 1.583 4.208 1.00 98.12 84 VAL A CA 1
ATOM 670 C C . VAL A 1 84 ? 6.190 1.900 4.900 1.00 98.12 84 VAL A C 1
ATOM 672 O O . VAL A 1 84 ? 6.066 1.653 6.098 1.00 98.12 84 VAL A O 1
ATOM 675 N N . ASN A 1 85 ? 5.174 2.355 4.162 1.00 97.81 85 ASN A N 1
ATOM 676 C CA . ASN A 1 85 ? 3.844 2.595 4.726 1.00 97.81 85 ASN A CA 1
ATOM 677 C C . ASN A 1 85 ? 3.244 1.341 5.379 1.00 97.81 85 ASN A C 1
ATOM 679 O O . ASN A 1 85 ? 2.665 1.440 6.457 1.00 97.81 85 ASN A O 1
ATOM 683 N N . PHE A 1 86 ? 3.398 0.155 4.775 1.00 96.62 86 PHE A N 1
ATOM 684 C CA . PHE A 1 86 ? 2.907 -1.096 5.369 1.00 96.62 86 PHE A CA 1
ATOM 685 C C . PHE A 1 86 ? 3.515 -1.345 6.749 1.00 96.62 86 PHE A C 1
ATOM 687 O O . PHE A 1 86 ? 2.795 -1.691 7.688 1.00 96.62 86 PHE A O 1
ATOM 694 N N . ILE A 1 87 ? 4.829 -1.143 6.873 1.00 96.06 87 ILE A N 1
ATOM 695 C CA . ILE A 1 87 ? 5.556 -1.320 8.130 1.00 96.06 87 ILE A CA 1
ATOM 696 C C . ILE A 1 87 ? 5.130 -0.246 9.133 1.00 96.06 87 ILE A C 1
ATOM 698 O O . ILE A 1 87 ? 4.725 -0.587 10.242 1.00 96.06 87 ILE A O 1
ATOM 702 N N . VAL A 1 88 ? 5.156 1.033 8.746 1.00 96.06 88 VAL A N 1
ATOM 703 C CA . VAL A 1 88 ? 4.779 2.147 9.629 1.00 96.06 88 VAL A CA 1
ATOM 704 C C . VAL A 1 88 ? 3.358 1.961 10.145 1.00 96.06 88 VAL A C 1
ATOM 706 O O . VAL A 1 88 ? 3.166 1.924 11.355 1.00 96.06 88 VAL A O 1
ATOM 709 N N . TYR A 1 89 ? 2.380 1.729 9.268 1.00 95.38 89 TYR A N 1
ATOM 710 C CA . TYR A 1 89 ? 0.992 1.503 9.670 1.00 95.38 89 TYR A CA 1
ATOM 711 C C . TYR A 1 89 ? 0.850 0.321 10.637 1.00 95.38 89 TYR A C 1
ATOM 713 O O . TYR A 1 89 ? 0.109 0.403 11.617 1.00 95.38 89 TYR A O 1
ATOM 721 N N . ALA A 1 90 ? 1.555 -0.789 10.395 1.00 93.31 90 ALA A N 1
ATOM 722 C CA . ALA A 1 90 ? 1.504 -1.944 11.287 1.00 93.31 90 ALA A CA 1
ATOM 723 C C . ALA A 1 90 ? 2.029 -1.621 12.696 1.00 93.31 90 ALA A C 1
ATOM 725 O O . ALA A 1 90 ? 1.487 -2.143 13.676 1.00 93.31 90 ALA A O 1
ATOM 726 N N . LEU A 1 91 ? 3.051 -0.765 12.784 1.00 92.31 91 LEU A N 1
ATOM 727 C CA . LEU A 1 91 ? 3.691 -0.366 14.034 1.00 92.31 91 LEU A CA 1
ATOM 728 C C . LEU A 1 91 ? 2.921 0.731 14.778 1.00 92.31 91 LEU A C 1
ATOM 730 O O . LEU A 1 91 ? 2.856 0.655 16.003 1.00 92.31 91 LEU A O 1
ATOM 734 N N . THR A 1 92 ? 2.334 1.700 14.064 1.00 89.81 92 THR A N 1
ATOM 735 C CA . THR A 1 92 ? 1.809 2.950 14.645 1.00 89.81 92 THR A CA 1
ATOM 736 C C . THR A 1 92 ? 0.291 3.053 14.750 1.00 89.81 92 THR A C 1
ATOM 738 O O . THR A 1 92 ? -0.217 3.981 15.371 1.00 89.81 92 THR A O 1
ATOM 741 N N . ARG A 1 93 ? -0.466 2.131 14.148 1.00 81.88 93 ARG A N 1
ATOM 742 C CA . ARG A 1 93 ? -1.931 2.116 14.281 1.00 81.88 93 ARG A CA 1
ATOM 743 C C . ARG A 1 93 ? -2.379 1.861 15.722 1.00 81.88 93 ARG A C 1
ATOM 745 O O . ARG A 1 93 ? -1.694 1.166 16.467 1.00 81.88 93 ARG A O 1
ATOM 752 N N . GLU A 1 94 ? -3.605 2.273 16.032 1.00 71.38 94 GLU A N 1
ATOM 753 C CA . GLU A 1 94 ? -4.242 2.013 17.325 1.00 71.38 94 GLU A CA 1
ATOM 754 C C . GLU A 1 94 ? -4.332 0.498 17.647 1.00 71.38 94 GLU A C 1
ATOM 756 O O . GLU A 1 94 ? -4.780 -0.337 16.838 1.00 71.38 94 GLU A O 1
ATOM 761 N N . GLY A 1 95 ? -3.867 0.118 18.836 1.00 68.75 95 GLY A N 1
ATOM 762 C CA . GLY A 1 95 ? -3.633 -1.261 19.265 1.00 68.75 95 GLY A CA 1
ATOM 763 C C . GLY A 1 95 ? -2.440 -1.935 18.570 1.00 68.75 95 GLY A C 1
ATOM 764 O O . GLY A 1 95 ? -2.413 -3.170 18.465 1.00 68.75 95 GLY A O 1
ATOM 765 N N . GLY A 1 96 ? -1.523 -1.140 18.014 1.00 63.66 96 GLY A N 1
ATOM 766 C CA . GLY A 1 96 ? -0.237 -1.533 17.437 1.00 63.66 96 GLY A CA 1
ATOM 767 C C . GLY A 1 96 ? 0.841 -1.745 18.499 1.00 63.66 96 GLY A C 1
ATOM 768 O O . GLY A 1 96 ? 0.549 -1.835 19.690 1.00 63.66 96 GLY A O 1
ATOM 769 N N . LEU A 1 97 ? 2.099 -1.885 18.073 1.00 61.09 97 LEU A N 1
ATOM 770 C CA . LEU A 1 97 ? 3.205 -2.122 19.008 1.00 61.09 97 LEU A CA 1
ATOM 771 C C . LEU A 1 97 ? 3.524 -0.888 19.856 1.00 61.09 97 LEU A C 1
ATOM 773 O O . LEU A 1 97 ? 3.923 -1.064 21.000 1.00 61.09 97 LEU A O 1
ATOM 777 N N . ILE A 1 98 ? 3.307 0.325 19.336 1.00 62.03 98 ILE A N 1
ATOM 778 C CA . ILE A 1 98 ? 3.568 1.559 20.090 1.00 62.03 98 ILE A CA 1
ATOM 779 C C . ILE A 1 98 ? 2.564 1.816 21.219 1.00 62.03 98 ILE A C 1
ATOM 781 O O . ILE A 1 98 ? 2.929 2.452 22.190 1.00 62.03 98 ILE A O 1
ATOM 785 N N . ASP A 1 99 ? 1.345 1.276 21.137 1.00 57.50 99 ASP A N 1
ATOM 786 C CA . ASP A 1 99 ? 0.322 1.455 22.182 1.00 57.50 99 ASP A CA 1
ATOM 787 C C . ASP A 1 99 ? 0.472 0.463 23.346 1.00 57.50 99 ASP A C 1
ATOM 789 O O . ASP A 1 99 ? -0.272 0.515 24.324 1.00 57.50 99 ASP A O 1
ATOM 793 N N . LYS A 1 100 ? 1.379 -0.512 23.221 1.00 56.59 100 LYS A N 1
ATOM 794 C CA . LYS A 1 100 ? 1.631 -1.526 24.256 1.00 56.59 100 LYS A CA 1
ATOM 795 C C . LYS A 1 100 ? 2.734 -1.127 25.240 1.00 56.59 100 LYS A C 1
ATOM 797 O O . LYS A 1 100 ? 3.038 -1.928 26.126 1.00 56.59 100 LYS A O 1
ATOM 802 N N . TYR A 1 101 ? 3.315 0.059 25.079 1.00 50.47 101 TYR A N 1
ATOM 803 C CA . TYR A 1 101 ? 4.388 0.615 25.903 1.00 50.47 101 TYR A CA 1
ATOM 804 C C . TYR A 1 101 ? 4.059 2.056 26.284 1.00 50.47 101 TYR A C 1
ATOM 806 O O . TYR A 1 101 ? 4.544 2.478 27.355 1.00 50.47 101 TYR A O 1
#

pLDDT: mean 82.81, std 17.55, range [41.12, 98.12]

Foldseek 3Di:
DAFDDLPHCLQPLPHHDNVAADAACVVVVPDDDDPVVVVVDDVVLVTWDFDDDPNDGDDIDHPRPLVVLVPDPDPNVSSVVSVVSVVSCQQPPDVHVVVVD

Sequence (101 aa):
FAPIPNSHPLYHCFFDFDDGPPNGAEIGIFGGGTDFKQRLMSKRIYALEGVWYKGRLVAIYSDKGYIVKWNENSNNEPQLKIGVNFIVYALTREGGLIDKY

Mean predicted aligned error: 7.19 Å